Protein AF-A0A927HPA3-F1 (afdb_monomer)

pLDDT: mean 75.62, std 17.71, range [31.58, 93.69]

Sequence (95 aa):
MKMVALSPEHRNLNQGGQVLSRGEWLTILRVNRSKGEVSSVETPGYRFLGYSGTMKLTPDRITDYKAPTAEEASDAKKAAKRPPIVNYPGKGSGK

Structure (mmCIF, N/CA/C/O backbone):
data_AF-A0A927HPA3-F1
#
_entry.id   AF-A0A927HPA3-F1
#
loop_
_atom_site.group_PDB
_atom_site.id
_atom_site.type_symbol
_atom_site.label_atom_id
_atom_site.label_alt_id
_atom_site.label_comp_id
_atom_site.label_asym_id
_atom_site.label_entity_id
_atom_site.label_seq_id
_atom_site.pdbx_PDB_ins_code
_atom_site.Cartn_x
_atom_site.Cartn_y
_atom_site.Cartn_z
_atom_site.occupancy
_atom_site.B_iso_or_equiv
_atom_site.auth_seq_id
_atom_site.auth_comp_id
_atom_site.auth_asym_id
_atom_site.auth_atom_id
_atom_site.pdbx_PDB_model_num
ATOM 1 N N . MET A 1 1 ? -18.863 -5.176 -21.379 1.00 39.62 1 MET A N 1
ATOM 2 C CA . MET A 1 1 ? -17.808 -4.879 -20.382 1.00 39.62 1 MET A CA 1
ATOM 3 C C . MET A 1 1 ? -17.146 -6.180 -19.946 1.00 39.62 1 MET A C 1
ATOM 5 O O . MET A 1 1 ? -17.845 -7.026 -19.405 1.00 39.62 1 MET A O 1
ATOM 9 N N . LYS A 1 2 ? -15.839 -6.372 -20.179 1.00 31.58 2 LYS A N 1
ATOM 10 C CA . LYS A 1 2 ? -15.097 -7.494 -19.576 1.00 31.58 2 LYS A CA 1
ATOM 11 C C . LYS A 1 2 ? -14.895 -7.186 -18.090 1.00 31.58 2 LYS A C 1
ATOM 13 O O . LYS A 1 2 ? -14.166 -6.261 -17.751 1.00 31.58 2 LYS A O 1
ATOM 18 N N . MET A 1 3 ? -15.578 -7.931 -17.226 1.00 36.59 3 MET A N 1
ATOM 19 C CA . MET A 1 3 ? -15.212 -8.038 -15.816 1.00 36.59 3 MET A CA 1
ATOM 20 C C . MET A 1 3 ? -13.951 -8.901 -15.780 1.00 36.59 3 MET A C 1
ATOM 22 O O . MET A 1 3 ? -14.025 -10.113 -15.960 1.00 36.59 3 MET A O 1
ATOM 26 N N . VAL A 1 4 ? -12.786 -8.267 -15.657 1.00 41.25 4 VAL A N 1
ATOM 27 C CA . VAL A 1 4 ? -11.567 -8.986 -15.287 1.00 41.25 4 VAL A CA 1
ATOM 28 C C . VAL A 1 4 ? -11.730 -9.299 -13.807 1.00 41.25 4 VAL A C 1
ATOM 30 O O . VAL A 1 4 ? -11.650 -8.396 -12.976 1.00 41.25 4 VAL A O 1
ATOM 33 N N . ALA A 1 5 ? -12.057 -10.553 -13.495 1.00 41.75 5 ALA A N 1
ATOM 34 C CA . ALA A 1 5 ? -11.918 -11.056 -12.140 1.00 41.75 5 ALA A CA 1
ATOM 35 C C . ALA A 1 5 ? -10.435 -10.925 -11.788 1.00 41.75 5 ALA A C 1
ATOM 37 O O . ALA A 1 5 ? -9.578 -11.520 -12.441 1.00 41.75 5 ALA A O 1
ATOM 38 N N . LEU A 1 6 ? -10.138 -10.055 -10.832 1.00 51.91 6 LEU A N 1
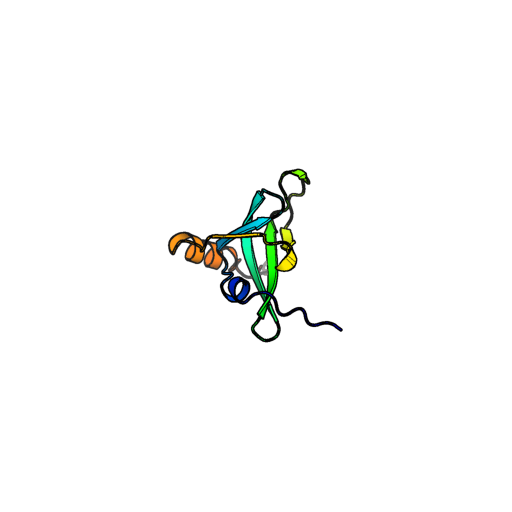ATOM 39 C CA . LEU A 1 6 ? -8.797 -9.923 -10.291 1.00 51.91 6 LEU A CA 1
ATOM 40 C C . LEU A 1 6 ? -8.419 -11.262 -9.657 1.00 51.91 6 LEU A C 1
ATOM 42 O O . LEU A 1 6 ? -9.265 -11.898 -9.025 1.00 51.91 6 LEU A O 1
ATOM 46 N N . SER A 1 7 ? -7.171 -11.693 -9.837 1.00 53.22 7 SER A N 1
ATOM 47 C CA . SER A 1 7 ? -6.661 -12.925 -9.237 1.00 53.22 7 SER A CA 1
ATOM 48 C C . SER A 1 7 ? -7.027 -13.008 -7.741 1.00 53.22 7 SER A C 1
ATOM 50 O O . SER A 1 7 ? -7.028 -11.979 -7.051 1.00 53.22 7 SER A O 1
ATOM 52 N N . PRO A 1 8 ? -7.367 -14.202 -7.213 1.00 58.06 8 PRO A N 1
ATOM 53 C CA . PRO A 1 8 ? -7.891 -14.375 -5.852 1.00 58.06 8 PRO A CA 1
ATOM 54 C C . PRO A 1 8 ? -6.963 -13.825 -4.756 1.00 58.06 8 PRO A C 1
ATOM 56 O O . PRO A 1 8 ? -7.435 -13.471 -3.674 1.00 58.06 8 PRO A O 1
ATOM 59 N N . GLU A 1 9 ? -5.672 -13.670 -5.048 1.00 59.00 9 GLU A N 1
ATOM 60 C CA . GLU A 1 9 ? -4.679 -12.995 -4.207 1.00 59.00 9 GLU A CA 1
ATOM 61 C C . GLU A 1 9 ? -5.015 -11.530 -3.855 1.00 59.00 9 GLU A C 1
ATOM 63 O O . GLU A 1 9 ? -4.678 -11.070 -2.762 1.00 59.00 9 GLU A O 1
ATOM 68 N N . HIS A 1 10 ? -5.774 -10.804 -4.684 1.00 65.12 10 HIS A N 1
ATOM 69 C CA . HIS A 1 10 ? -6.127 -9.402 -4.411 1.00 65.12 10 HIS A CA 1
ATOM 70 C C . HIS A 1 10 ? -7.294 -9.224 -3.426 1.00 65.12 10 HIS A C 1
ATOM 72 O O . HIS A 1 10 ? -7.553 -8.103 -2.975 1.00 65.12 10 HIS A O 1
ATOM 78 N N . ARG A 1 11 ? -7.996 -10.299 -3.036 1.00 66.19 11 ARG A N 1
ATOM 79 C CA . ARG A 1 11 ? -9.057 -10.221 -2.010 1.00 66.19 11 ARG A CA 1
ATOM 80 C C . ARG A 1 11 ? -8.514 -9.884 -0.621 1.00 66.19 11 ARG A C 1
ATOM 82 O O . ARG A 1 11 ? -9.242 -9.320 0.194 1.00 66.19 11 ARG A O 1
ATOM 89 N N . ASN A 1 12 ? -7.237 -10.168 -0.379 1.00 79.25 12 ASN A N 1
ATOM 90 C CA . ASN A 1 12 ? -6.612 -10.070 0.938 1.00 79.25 12 ASN A CA 1
ATOM 91 C C . ASN A 1 12 ? -5.980 -8.699 1.225 1.00 79.25 12 ASN A C 1
ATOM 93 O O . ASN A 1 12 ? -5.364 -8.521 2.275 1.00 79.25 12 ASN A O 1
ATOM 97 N N . LEU A 1 13 ? -6.142 -7.717 0.329 1.00 86.00 13 LEU A N 1
ATOM 98 C CA . LEU A 1 13 ? -5.623 -6.369 0.546 1.00 86.00 13 LEU A CA 1
ATOM 99 C C . LEU A 1 13 ? -6.337 -5.709 1.731 1.00 86.00 13 LEU A C 1
ATOM 101 O O . LEU A 1 13 ? -7.565 -5.542 1.748 1.00 86.00 13 LEU A O 1
ATOM 105 N N . ASN A 1 14 ? -5.535 -5.311 2.714 1.00 86.31 14 ASN A N 1
ATOM 106 C CA . ASN A 1 14 ? -5.982 -4.681 3.946 1.00 86.31 14 ASN A CA 1
ATOM 107 C C . ASN A 1 14 ? -5.267 -3.356 4.194 1.00 86.31 14 ASN A C 1
ATOM 109 O O . ASN A 1 14 ? -4.103 -3.173 3.842 1.00 86.31 14 ASN A O 1
ATOM 113 N N . GLN A 1 15 ? -5.993 -2.438 4.829 1.00 88.19 15 GLN A N 1
ATOM 114 C CA . GLN A 1 15 ? -5.474 -1.140 5.234 1.00 88.19 15 GLN A CA 1
ATOM 115 C C . GLN A 1 15 ? -4.263 -1.300 6.164 1.00 88.19 15 GLN A C 1
ATOM 117 O O . GLN A 1 15 ? -4.275 -2.164 7.039 1.00 88.19 15 GLN A O 1
ATOM 122 N N . GLY A 1 16 ? -3.237 -0.475 5.960 1.00 86.81 16 GLY A N 1
ATOM 123 C CA . GLY A 1 16 ? -1.950 -0.569 6.650 1.00 86.81 16 GLY A CA 1
ATOM 124 C C . GLY A 1 16 ? -0.954 -1.520 5.979 1.00 86.81 16 GLY A C 1
ATOM 125 O O . GLY A 1 16 ? 0.231 -1.424 6.260 1.00 86.81 16 GLY A O 1
ATOM 126 N N . GLY A 1 17 ? -1.398 -2.422 5.092 1.00 89.88 17 GLY A N 1
ATOM 127 C CA . GLY A 1 17 ? -0.482 -3.272 4.323 1.00 89.88 17 GLY A CA 1
ATOM 128 C C . GLY A 1 17 ? 0.279 -2.478 3.266 1.00 89.88 17 GLY A C 1
ATOM 129 O O . GLY A 1 17 ? -0.068 -1.333 2.980 1.00 89.88 17 GLY A O 1
ATOM 130 N N . GLN A 1 18 ? 1.280 -3.090 2.638 1.00 91.31 18 GLN A N 1
ATOM 131 C CA . GLN A 1 18 ? 2.049 -2.459 1.563 1.00 91.31 18 GLN A CA 1
ATOM 132 C C . GLN A 1 18 ? 1.852 -3.191 0.241 1.00 91.31 18 GLN A C 1
ATOM 134 O O . GLN A 1 18 ? 1.813 -4.417 0.202 1.00 91.31 18 GLN A O 1
ATOM 139 N N . VAL A 1 19 ? 1.752 -2.438 -0.849 1.00 92.44 19 VAL A N 1
ATOM 140 C CA . VAL A 1 19 ? 1.647 -2.961 -2.216 1.00 92.44 19 VAL A CA 1
ATOM 141 C C . VAL A 1 19 ? 2.852 -2.517 -3.022 1.00 92.44 19 VAL A C 1
ATOM 143 O O . VAL A 1 19 ? 3.272 -1.365 -2.920 1.00 92.44 19 VAL A O 1
ATOM 146 N N . LEU A 1 20 ? 3.407 -3.420 -3.822 1.00 92.62 20 LEU A N 1
ATOM 147 C CA . LEU A 1 20 ? 4.461 -3.084 -4.768 1.00 92.62 20 LEU A CA 1
ATOM 148 C C . LEU A 1 20 ? 3.827 -2.647 -6.085 1.00 92.62 20 LEU A C 1
ATOM 150 O O . LEU A 1 20 ? 3.018 -3.371 -6.667 1.00 92.62 20 LEU A O 1
ATOM 154 N N . SER A 1 21 ? 4.206 -1.465 -6.560 1.00 92.31 21 SER A N 1
ATOM 155 C CA . SER A 1 21 ? 3.825 -0.982 -7.883 1.00 92.31 21 SER A CA 1
ATOM 156 C C . SER A 1 21 ? 4.949 -0.156 -8.482 1.00 92.31 21 SER A C 1
ATOM 158 O O . SER A 1 21 ? 5.515 0.710 -7.820 1.00 92.31 21 SER A O 1
ATOM 160 N N . ARG A 1 22 ? 5.285 -0.422 -9.750 1.00 90.00 22 ARG A N 1
ATOM 161 C CA . ARG A 1 22 ? 6.375 0.261 -10.476 1.00 90.00 22 ARG A CA 1
ATOM 162 C C . ARG A 1 22 ? 7.715 0.280 -9.718 1.00 90.00 22 ARG A C 1
ATOM 164 O O . ARG A 1 22 ? 8.465 1.243 -9.815 1.00 90.00 22 ARG A O 1
ATOM 171 N N . GLY A 1 23 ? 8.008 -0.784 -8.969 1.00 91.44 23 GLY A N 1
ATOM 172 C CA . GLY A 1 23 ? 9.238 -0.904 -8.178 1.00 91.44 23 GLY A CA 1
ATOM 173 C C . GLY A 1 23 ? 9.228 -0.145 -6.845 1.00 91.44 23 GLY A C 1
ATOM 174 O O . GLY A 1 23 ? 10.242 -0.142 -6.156 1.00 91.44 23 GLY A O 1
ATOM 175 N N . GLU A 1 24 ? 8.104 0.463 -6.455 1.00 92.56 24 GLU A N 1
ATOM 176 C CA . GLU A 1 24 ? 7.963 1.197 -5.196 1.00 92.56 24 GLU A CA 1
ATOM 177 C C . GLU A 1 24 ? 6.946 0.522 -4.268 1.00 92.56 24 GLU A C 1
ATOM 179 O O . GLU A 1 24 ? 5.837 0.168 -4.680 1.00 92.56 24 GLU A O 1
ATOM 184 N N . TRP A 1 25 ? 7.334 0.341 -3.003 1.00 93.56 25 TRP A N 1
ATOM 185 C CA . TRP A 1 25 ? 6.449 -0.147 -1.950 1.00 93.56 25 TRP A CA 1
ATOM 186 C C . TRP A 1 25 ? 5.614 1.001 -1.398 1.00 93.56 25 TRP A C 1
ATOM 188 O O . TRP A 1 25 ? 6.147 1.953 -0.831 1.00 93.56 25 TRP A O 1
ATOM 198 N N . LEU A 1 26 ? 4.298 0.889 -1.541 1.00 92.75 26 LEU A N 1
ATOM 199 C CA . LEU A 1 26 ? 3.346 1.915 -1.150 1.00 92.75 26 LEU A CA 1
ATOM 200 C C . LEU A 1 26 ? 2.411 1.395 -0.061 1.00 92.75 26 LEU A C 1
ATOM 202 O O . LEU A 1 26 ? 1.786 0.345 -0.210 1.00 92.75 26 LEU A O 1
ATOM 206 N N . THR A 1 27 ? 2.273 2.150 1.025 1.00 91.81 27 THR A N 1
ATOM 207 C CA . THR A 1 27 ? 1.348 1.807 2.110 1.00 91.81 27 THR A CA 1
ATOM 208 C C . THR A 1 27 ? -0.101 2.046 1.685 1.00 91.81 27 THR A C 1
ATOM 210 O O . THR A 1 27 ? -0.454 3.114 1.180 1.00 91.81 27 THR A O 1
ATOM 213 N N . ILE A 1 28 ? -0.959 1.056 1.921 1.00 91.94 28 ILE A N 1
ATOM 214 C CA . ILE A 1 28 ? -2.400 1.126 1.695 1.00 91.94 28 ILE A CA 1
ATOM 215 C C . ILE A 1 28 ? -3.022 2.008 2.777 1.00 91.94 28 ILE A C 1
ATOM 217 O O . ILE A 1 28 ? -3.198 1.599 3.927 1.00 91.94 28 ILE A O 1
ATOM 221 N N . LEU A 1 29 ? -3.444 3.201 2.376 1.00 90.88 29 LEU A N 1
ATOM 222 C CA . LEU A 1 29 ? -4.163 4.143 3.228 1.00 90.88 29 LEU A CA 1
ATOM 223 C C . LEU A 1 29 ? -5.644 3.784 3.334 1.00 90.88 29 LEU A C 1
ATOM 225 O O . LEU A 1 29 ? -6.249 3.985 4.385 1.00 90.88 29 LEU A O 1
ATOM 229 N N . ARG A 1 30 ? -6.232 3.240 2.261 1.00 89.88 30 ARG A N 1
ATOM 230 C CA . ARG A 1 30 ? -7.633 2.798 2.210 1.00 89.88 30 ARG A CA 1
ATOM 231 C C . ARG A 1 30 ? -7.828 1.714 1.154 1.00 89.88 30 ARG A C 1
ATOM 233 O O . ARG A 1 30 ? -7.186 1.733 0.110 1.00 89.88 30 ARG A O 1
ATOM 240 N N . VAL A 1 31 ? -8.752 0.790 1.416 1.00 89.94 31 VAL A N 1
ATOM 241 C CA . VAL A 1 31 ? -9.181 -0.243 0.462 1.00 89.94 31 VAL A CA 1
ATOM 242 C C . VAL A 1 31 ? -10.617 0.047 0.051 1.00 89.94 31 VAL A C 1
ATOM 244 O O . VAL A 1 31 ? -11.515 0.059 0.893 1.00 89.94 31 VAL A O 1
ATOM 247 N N . ASN A 1 32 ? -10.843 0.279 -1.237 1.00 90.31 32 ASN A N 1
ATOM 248 C CA . ASN A 1 32 ? -12.172 0.473 -1.798 1.00 90.31 32 ASN A CA 1
ATOM 249 C C . ASN A 1 32 ? -12.655 -0.854 -2.388 1.00 90.31 32 ASN A C 1
ATOM 251 O O . ASN A 1 32 ? -11.976 -1.468 -3.213 1.00 90.31 32 ASN A O 1
ATOM 255 N N . ARG A 1 33 ? -13.827 -1.307 -1.938 1.00 87.88 33 ARG A N 1
ATOM 256 C CA . ARG A 1 33 ? -14.428 -2.578 -2.353 1.00 87.88 33 ARG A CA 1
ATOM 257 C C . ARG A 1 33 ? -15.751 -2.325 -3.066 1.00 87.88 33 ARG A C 1
ATOM 259 O O . ARG A 1 33 ? -16.526 -1.472 -2.645 1.00 87.88 33 ARG A O 1
ATOM 266 N N . SER A 1 34 ? -16.008 -3.069 -4.134 1.00 83.50 34 SER A N 1
ATOM 267 C CA . SER A 1 34 ? -17.272 -3.074 -4.871 1.00 83.50 34 SER A CA 1
ATOM 268 C C . SER A 1 34 ? -17.683 -4.519 -5.113 1.00 83.50 34 SER A C 1
ATOM 270 O O . SER A 1 34 ? -16.853 -5.334 -5.501 1.00 83.50 34 SER A O 1
ATOM 272 N N . LYS A 1 35 ? -18.949 -4.855 -4.838 1.00 83.69 35 LYS A N 1
ATOM 273 C CA . LYS A 1 35 ? -19.484 -6.226 -4.967 1.00 83.69 35 LYS A CA 1
ATOM 274 C C . LYS A 1 35 ? -18.662 -7.300 -4.222 1.00 83.69 35 LYS A C 1
ATOM 276 O O . LYS A 1 35 ? -18.589 -8.440 -4.656 1.00 83.69 35 LYS A O 1
ATOM 281 N N . GLY A 1 36 ? -18.045 -6.931 -3.096 1.00 78.75 36 GLY A N 1
ATOM 282 C CA . GLY A 1 36 ? -17.215 -7.839 -2.294 1.00 78.75 36 GLY A CA 1
ATOM 283 C C . GLY A 1 36 ? -15.774 -8.010 -2.790 1.00 78.75 36 GLY A C 1
ATOM 284 O O . GLY A 1 36 ? -14.996 -8.697 -2.134 1.00 78.75 36 GLY A O 1
ATOM 285 N N . GLU A 1 37 ? -15.385 -7.352 -3.884 1.00 82.44 37 GLU A N 1
ATOM 286 C CA . GLU A 1 37 ? -14.031 -7.404 -4.444 1.00 82.44 37 GLU A CA 1
ATOM 287 C C . GLU A 1 37 ? -13.323 -6.055 -4.327 1.00 82.44 37 GLU A C 1
ATOM 289 O O . GLU A 1 37 ? -13.960 -4.999 -4.303 1.00 82.44 37 GLU A O 1
ATOM 294 N N . VAL A 1 38 ? -11.992 -6.069 -4.236 1.00 87.12 38 VAL A N 1
ATOM 295 C CA . VAL A 1 38 ? -11.201 -4.834 -4.186 1.00 87.12 38 VAL A CA 1
ATOM 296 C C . VAL A 1 38 ? -11.229 -4.173 -5.560 1.00 87.12 38 VAL A C 1
ATOM 298 O O . VAL A 1 38 ? -10.730 -4.731 -6.529 1.00 87.12 38 VAL A O 1
ATOM 301 N N . SER A 1 39 ? -11.803 -2.973 -5.648 1.00 89.81 39 SER A N 1
ATOM 302 C CA . SER A 1 39 ? -11.843 -2.200 -6.894 1.00 89.81 39 SER A CA 1
ATOM 303 C C . SER A 1 39 ? -10.624 -1.291 -7.046 1.00 89.81 39 SER A C 1
ATOM 305 O O . SER A 1 39 ? -10.142 -1.072 -8.154 1.00 89.81 39 SER A O 1
ATOM 307 N N . SER A 1 40 ? -10.121 -0.748 -5.935 1.00 89.50 40 SER A N 1
ATOM 308 C CA . SER A 1 40 ? -8.903 0.067 -5.888 1.00 89.50 40 SER A CA 1
ATOM 309 C C . SER A 1 40 ? -8.387 0.199 -4.459 1.00 89.50 40 SER A C 1
ATOM 311 O O . SER A 1 40 ? -9.147 0.070 -3.495 1.00 89.50 40 SER A O 1
ATOM 313 N N . VAL A 1 41 ? -7.107 0.517 -4.319 1.00 92.31 41 VAL A N 1
ATOM 314 C CA . VAL A 1 41 ? -6.512 0.961 -3.056 1.00 92.31 41 VAL A CA 1
ATOM 315 C C . VAL A 1 41 ? -6.060 2.410 -3.181 1.00 92.31 41 VAL A C 1
ATOM 317 O O . VAL A 1 41 ? -5.679 2.853 -4.261 1.00 92.31 41 VAL A O 1
ATOM 320 N N . GLU A 1 42 ? -6.135 3.165 -2.092 1.00 93.69 42 GLU A N 1
ATOM 321 C CA . GLU A 1 42 ? -5.533 4.494 -2.018 1.00 93.69 42 GLU A CA 1
ATOM 322 C C . GLU A 1 42 ? -4.161 4.393 -1.372 1.00 93.69 42 GLU A C 1
ATOM 324 O O . GLU A 1 42 ? -4.017 3.831 -0.285 1.00 93.69 42 GLU A O 1
ATOM 329 N N . THR A 1 43 ? -3.170 4.956 -2.048 1.00 93.44 43 THR A N 1
ATOM 330 C CA . THR A 1 43 ? -1.771 4.998 -1.624 1.00 93.44 43 THR A CA 1
ATOM 331 C C . THR A 1 43 ? -1.245 6.427 -1.729 1.00 93.44 43 THR A C 1
ATOM 333 O O . THR A 1 43 ? -1.872 7.258 -2.392 1.00 93.44 43 THR A O 1
ATOM 336 N N . PRO A 1 44 ? -0.088 6.749 -1.133 1.00 92.50 44 PRO A N 1
ATOM 337 C CA . PRO A 1 44 ? 0.648 7.955 -1.494 1.00 92.50 44 PRO A CA 1
ATOM 338 C C . PRO A 1 44 ? 0.969 8.015 -2.997 1.00 92.50 44 PRO A C 1
ATOM 340 O O . PRO A 1 44 ? 0.978 6.992 -3.694 1.00 92.50 44 PRO A O 1
ATOM 343 N N . GLY A 1 45 ? 1.236 9.230 -3.480 1.00 89.81 45 GLY A N 1
ATOM 344 C CA . GLY A 1 45 ? 1.914 9.486 -4.747 1.00 89.81 45 GLY A CA 1
ATOM 345 C C . GLY A 1 45 ? 3.198 8.667 -4.873 1.00 89.81 45 GLY A C 1
ATOM 346 O O . GLY A 1 45 ? 3.892 8.464 -3.879 1.00 89.81 45 GLY A O 1
ATOM 347 N N . TYR A 1 46 ? 3.540 8.228 -6.088 1.00 89.69 46 TYR A N 1
ATOM 348 C CA . TYR A 1 46 ? 4.875 7.680 -6.320 1.00 89.69 46 TYR A CA 1
ATOM 349 C C . TYR A 1 46 ? 5.909 8.751 -6.013 1.00 89.69 46 TYR A C 1
ATOM 351 O O . TYR A 1 46 ? 5.755 9.904 -6.439 1.00 89.69 4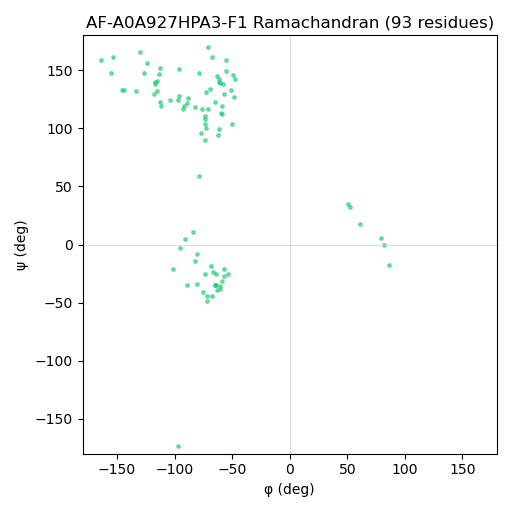6 TYR A O 1
ATOM 359 N N . ARG A 1 47 ? 7.003 8.365 -5.365 1.00 86.25 47 ARG A N 1
ATOM 360 C CA . ARG A 1 47 ? 8.060 9.308 -5.007 1.00 86.25 47 ARG A CA 1
ATOM 361 C C . ARG A 1 47 ? 8.679 9.968 -6.238 1.00 86.25 47 ARG A C 1
ATOM 363 O O . ARG A 1 47 ? 8.963 11.162 -6.206 1.00 86.25 47 ARG A O 1
ATOM 370 N N . PHE A 1 48 ? 8.796 9.230 -7.345 1.00 83.94 48 PHE A N 1
ATOM 371 C CA . PHE A 1 48 ? 9.332 9.753 -8.608 1.00 83.94 48 PHE A CA 1
ATOM 372 C C . PHE A 1 48 ? 8.433 10.800 -9.287 1.00 83.94 48 PHE A C 1
ATOM 374 O O . PHE A 1 48 ? 8.912 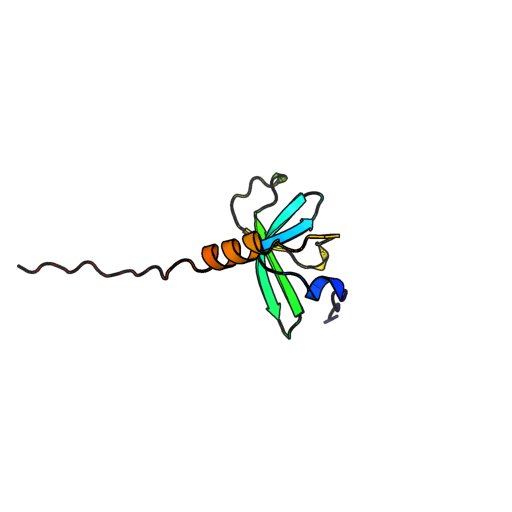11.539 -10.141 1.00 83.94 48 PHE A O 1
ATOM 381 N N . LEU A 1 49 ? 7.143 10.878 -8.934 1.00 86.50 49 LEU A N 1
ATOM 382 C CA . LEU A 1 49 ? 6.239 11.899 -9.474 1.00 86.50 49 LEU A CA 1
ATOM 383 C C . LEU A 1 49 ? 6.349 13.240 -8.737 1.00 86.50 49 LEU A C 1
ATOM 385 O O . LEU A 1 49 ? 5.799 14.225 -9.219 1.00 86.50 49 LEU A O 1
ATOM 389 N N . GLY A 1 50 ? 6.981 13.284 -7.557 1.00 85.88 50 GLY A N 1
ATOM 390 C CA . GLY A 1 50 ? 7.016 14.491 -6.722 1.00 85.88 50 GLY A CA 1
ATOM 391 C C . GLY A 1 50 ? 5.630 14.969 -6.259 1.00 85.88 50 GLY A C 1
ATOM 392 O O . GLY A 1 50 ? 5.471 16.121 -5.867 1.00 85.88 50 GLY A O 1
ATOM 393 N N . TYR A 1 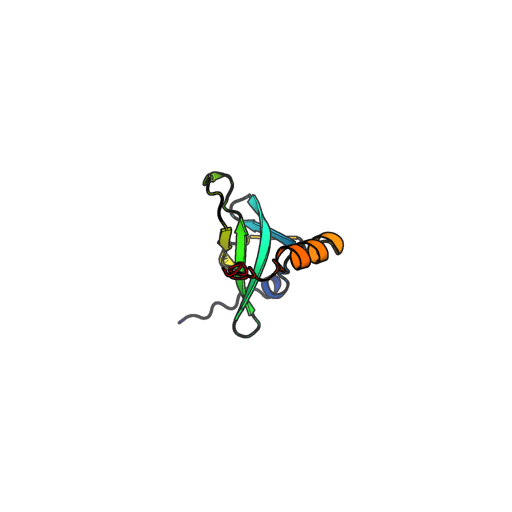51 ? 4.611 14.104 -6.324 1.00 83.81 51 TYR A N 1
ATOM 394 C CA . TYR A 1 51 ? 3.231 14.432 -5.975 1.00 83.81 51 TYR A CA 1
ATOM 395 C C . TYR A 1 51 ? 2.942 14.101 -4.505 1.00 83.81 51 TYR A C 1
ATOM 397 O O . TYR A 1 51 ? 2.942 12.933 -4.124 1.00 83.81 51 TYR A O 1
ATOM 405 N N . SER A 1 52 ? 2.630 15.116 -3.693 1.00 80.81 52 SER A N 1
ATOM 406 C CA . SER A 1 52 ? 2.365 14.968 -2.246 1.00 80.81 52 SER A CA 1
ATOM 407 C C . SER A 1 52 ? 0.929 14.554 -1.884 1.00 80.81 52 SER A C 1
ATOM 409 O O . SER A 1 52 ? 0.542 14.635 -0.719 1.00 80.81 52 SER A O 1
ATOM 411 N N . GLY A 1 53 ? 0.110 14.150 -2.858 1.00 88.62 53 GLY A N 1
ATOM 412 C CA . GLY A 1 53 ? -1.256 13.683 -2.612 1.00 88.62 53 GLY A CA 1
ATOM 413 C C . GLY A 1 53 ? -1.376 12.162 -2.544 1.00 88.62 53 GLY A C 1
ATOM 414 O O . GLY A 1 53 ? -0.390 11.425 -2.591 1.00 88.62 53 GLY A O 1
ATOM 415 N N . THR A 1 54 ? -2.616 11.684 -2.458 1.00 91.69 54 THR A N 1
ATOM 416 C CA . THR A 1 54 ? -2.939 10.259 -2.585 1.00 91.69 54 THR A CA 1
ATOM 417 C C . THR A 1 54 ? -3.358 9.931 -4.014 1.00 91.69 54 THR A C 1
ATOM 419 O O . THR A 1 54 ? -3.899 10.775 -4.730 1.00 91.69 54 THR A O 1
ATOM 422 N N . MET A 1 55 ? -3.120 8.697 -4.451 1.00 92.25 55 MET A N 1
ATOM 423 C CA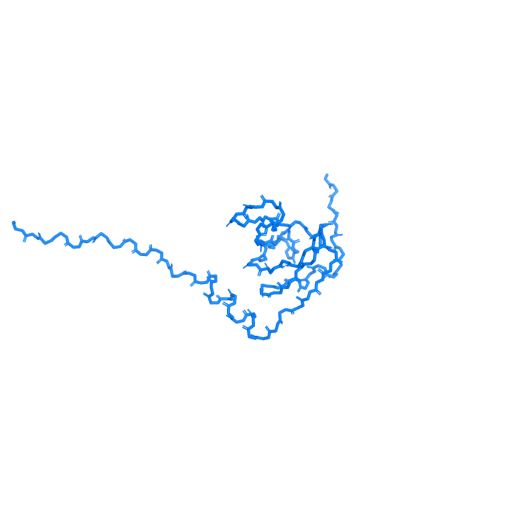 . MET A 1 55 ? -3.605 8.189 -5.731 1.00 92.25 55 MET A CA 1
ATOM 424 C C . MET A 1 55 ? -4.421 6.919 -5.537 1.00 92.25 55 MET A C 1
ATOM 426 O O . MET A 1 55 ? -4.221 6.171 -4.581 1.00 92.25 55 MET A O 1
ATOM 430 N N . LYS A 1 56 ? -5.304 6.646 -6.500 1.00 93.25 56 LYS A N 1
ATOM 431 C CA . LYS A 1 56 ? -5.989 5.359 -6.608 1.00 93.25 56 LYS A CA 1
ATOM 432 C C . LYS A 1 56 ? -5.162 4.412 -7.465 1.00 93.25 56 LYS A C 1
ATOM 434 O O . LYS A 1 56 ? -4.907 4.693 -8.635 1.00 93.25 56 LYS A O 1
ATOM 439 N N . LEU A 1 57 ? -4.792 3.281 -6.886 1.00 90.81 57 LEU A N 1
ATOM 440 C CA . LEU A 1 57 ? -4.116 2.193 -7.566 1.00 90.81 57 LEU A CA 1
ATOM 441 C C . LEU A 1 57 ? -5.111 1.058 -7.817 1.00 90.81 57 LEU A C 1
ATOM 443 O O . LEU A 1 57 ? -5.775 0.573 -6.897 1.00 90.81 57 LEU A O 1
ATOM 447 N N . THR A 1 58 ? -5.247 0.659 -9.078 1.00 91.44 58 THR A N 1
ATOM 448 C CA . THR A 1 58 ? -6.042 -0.509 -9.462 1.00 91.44 58 THR A CA 1
ATOM 449 C C . THR A 1 58 ? -5.247 -1.785 -9.198 1.00 91.44 58 THR A C 1
ATOM 451 O O . THR A 1 58 ? -4.027 -1.766 -9.366 1.00 91.44 58 THR A O 1
ATOM 454 N N . PRO A 1 59 ? -5.896 -2.905 -8.845 1.00 87.12 59 PRO A N 1
ATOM 455 C CA . PRO A 1 59 ? -5.160 -4.119 -8.495 1.00 87.12 59 PRO A CA 1
ATOM 456 C C . PRO A 1 59 ? -4.334 -4.715 -9.644 1.00 87.12 59 PRO A C 1
ATOM 458 O O . PRO A 1 59 ? -3.284 -5.278 -9.386 1.00 87.12 59 PRO A O 1
ATOM 461 N N . ASP A 1 60 ? -4.716 -4.455 -10.899 1.00 87.56 60 ASP A N 1
ATOM 462 C CA . ASP A 1 60 ? -3.924 -4.743 -12.114 1.00 87.56 60 ASP A CA 1
ATOM 463 C C . ASP A 1 60 ? -2.491 -4.164 -12.096 1.00 87.56 60 ASP A C 1
ATOM 465 O O . ASP A 1 60 ? -1.592 -4.681 -12.749 1.00 87.56 60 ASP A O 1
ATOM 469 N N . ARG A 1 61 ? -2.251 -3.096 -11.325 1.00 87.56 61 ARG A N 1
ATOM 470 C CA . ARG A 1 61 ? -0.931 -2.455 -11.206 1.00 87.56 61 ARG A CA 1
ATOM 471 C C . ARG A 1 61 ? -0.126 -2.940 -10.000 1.00 87.56 61 ARG A C 1
ATOM 473 O O . ARG A 1 61 ? 0.992 -2.474 -9.803 1.00 87.56 61 ARG A O 1
ATOM 480 N N . ILE A 1 62 ? -0.702 -3.812 -9.176 1.00 89.62 62 ILE A N 1
ATOM 481 C CA . ILE A 1 62 ? -0.06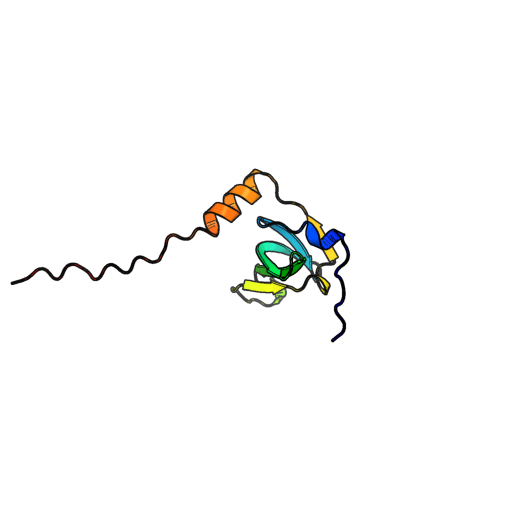8 -4.340 -7.971 1.00 89.62 62 ILE A CA 1
ATOM 482 C C . ILE A 1 62 ? 0.651 -5.627 -8.346 1.00 89.62 62 ILE A C 1
ATOM 484 O O . ILE A 1 62 ? 0.019 -6.584 -8.780 1.00 89.62 62 ILE A O 1
ATOM 488 N N . THR A 1 63 ? 1.964 -5.652 -8.150 1.00 90.12 63 THR A N 1
ATOM 489 C CA . THR A 1 63 ? 2.794 -6.816 -8.484 1.00 90.12 63 THR A CA 1
ATOM 490 C C . THR A 1 63 ? 3.151 -7.662 -7.269 1.00 90.12 63 THR A C 1
ATOM 492 O O . THR A 1 63 ? 3.519 -8.814 -7.437 1.00 90.12 63 THR A O 1
ATOM 495 N N . ASP A 1 64 ? 3.078 -7.097 -6.061 1.00 90.06 64 ASP A N 1
ATOM 496 C CA . ASP A 1 64 ? 3.359 -7.811 -4.811 1.00 90.06 64 ASP A CA 1
ATOM 497 C C . ASP A 1 64 ? 2.596 -7.178 -3.635 1.00 90.06 64 ASP A C 1
ATOM 499 O O . ASP A 1 64 ? 2.148 -6.025 -3.718 1.00 90.06 64 ASP A O 1
ATOM 503 N N . TYR A 1 65 ? 2.437 -7.922 -2.540 1.00 89.81 65 TYR A N 1
ATOM 504 C CA . TYR A 1 65 ? 1.694 -7.493 -1.359 1.00 89.81 65 TYR A CA 1
ATOM 505 C C . TYR A 1 65 ? 2.331 -7.994 -0.062 1.00 89.81 65 TYR A C 1
ATOM 507 O O . TYR A 1 65 ? 2.584 -9.182 0.119 1.00 89.81 65 TYR A O 1
ATOM 515 N N . LYS A 1 66 ? 2.471 -7.078 0.898 1.00 89.44 66 LYS A N 1
ATOM 516 C CA . LYS A 1 66 ? 2.836 -7.368 2.284 1.00 89.44 66 LYS A CA 1
ATOM 517 C C . LYS A 1 66 ? 1.664 -7.055 3.200 1.00 89.44 66 LYS A C 1
ATOM 519 O O . LYS A 1 66 ? 1.167 -5.924 3.239 1.00 89.44 66 LYS A O 1
ATOM 524 N N . ALA A 1 67 ? 1.233 -8.066 3.947 1.00 86.00 67 ALA A N 1
ATOM 525 C CA . ALA A 1 67 ? 0.208 -7.900 4.963 1.00 86.00 67 ALA A CA 1
ATOM 526 C C . ALA A 1 67 ? 0.679 -6.921 6.054 1.00 86.00 67 ALA A C 1
ATOM 528 O O . ALA A 1 67 ? 1.858 -6.946 6.410 1.00 86.00 67 ALA A O 1
ATOM 529 N N . PRO A 1 68 ? -0.217 -6.070 6.587 1.00 84.06 68 PRO A N 1
ATOM 530 C CA . PRO A 1 68 ? 0.121 -5.238 7.732 1.00 84.06 68 PRO A CA 1
ATOM 531 C C . PRO A 1 68 ? 0.430 -6.104 8.945 1.00 84.06 68 PRO A C 1
ATOM 533 O O . PRO A 1 68 ? -0.247 -7.110 9.189 1.00 84.06 68 PRO A O 1
ATOM 536 N N . THR A 1 69 ? 1.370 -5.657 9.768 1.00 79.31 69 THR A N 1
ATOM 537 C CA . THR A 1 69 ? 1.461 -6.143 11.145 1.00 79.31 69 THR A CA 1
ATOM 538 C C . THR A 1 69 ? 0.243 -5.678 11.960 1.00 79.31 69 THR A C 1
ATOM 540 O O . THR A 1 69 ? -0.482 -4.750 11.584 1.00 79.31 69 THR A O 1
ATOM 543 N N . ALA A 1 70 ? -0.021 -6.332 13.096 1.00 71.94 70 ALA A N 1
ATOM 544 C CA . ALA A 1 70 ? -1.168 -6.003 13.950 1.00 71.94 70 ALA A CA 1
ATOM 545 C C . ALA A 1 70 ? -1.144 -4.541 14.452 1.00 71.94 70 ALA A C 1
ATOM 547 O O . ALA A 1 70 ? -2.199 -3.917 14.623 1.00 71.94 70 ALA A O 1
ATOM 548 N N . GLU A 1 71 ? 0.055 -3.988 14.642 1.00 71.00 71 GLU A N 1
ATOM 549 C CA . GLU A 1 71 ? 0.280 -2.595 15.032 1.00 71.00 71 GLU A CA 1
ATOM 550 C C . GLU A 1 71 ? -0.027 -1.627 13.882 1.00 71.00 71 GLU A C 1
ATOM 552 O O . GLU A 1 71 ? -0.825 -0.704 14.061 1.00 71.00 71 GLU A O 1
ATOM 557 N N . GLU A 1 72 ? 0.487 -1.886 12.676 1.00 71.31 72 GLU A N 1
ATOM 558 C CA . GLU A 1 72 ? 0.246 -1.051 11.487 1.00 71.31 72 GLU A CA 1
ATOM 559 C C . GLU A 1 72 ? -1.234 -1.022 11.077 1.00 71.31 72 GLU A C 1
ATOM 561 O O . GLU A 1 72 ? -1.779 0.030 10.733 1.00 71.31 72 GLU A O 1
ATOM 566 N N . ALA A 1 73 ? -1.926 -2.163 11.166 1.00 66.38 73 ALA A N 1
ATOM 567 C CA . ALA A 1 73 ? -3.362 -2.236 10.899 1.00 66.38 73 ALA A CA 1
ATOM 568 C C . ALA A 1 73 ? -4.181 -1.404 11.903 1.00 66.38 73 ALA A C 1
ATOM 570 O O . ALA A 1 73 ? -5.219 -0.829 11.552 1.00 66.38 73 ALA A O 1
ATOM 571 N N . SER A 1 74 ? -3.735 -1.352 13.160 1.00 65.00 74 SER A N 1
ATOM 572 C CA . SER A 1 74 ? -4.402 -0.600 14.225 1.00 65.00 74 SER A CA 1
ATOM 573 C C . SER A 1 74 ? -4.159 0.902 14.096 1.00 65.00 74 SER A C 1
ATOM 575 O O . SER A 1 74 ? -5.100 1.683 14.261 1.00 65.00 74 SER A O 1
ATOM 577 N N . ASP A 1 75 ? -2.937 1.309 13.755 1.00 64.88 75 ASP A N 1
ATOM 578 C CA . ASP A 1 75 ? -2.584 2.714 13.551 1.00 64.88 75 ASP A CA 1
ATOM 579 C C . ASP A 1 75 ? -3.271 3.302 12.309 1.00 64.88 75 ASP A C 1
ATOM 581 O O . ASP A 1 75 ? -3.935 4.338 12.392 1.00 64.88 75 ASP A O 1
ATOM 585 N N . ALA A 1 76 ? -3.282 2.568 11.191 1.00 65.12 76 ALA A N 1
ATOM 586 C CA . ALA A 1 76 ? -3.963 3.006 9.972 1.00 65.12 76 ALA A CA 1
ATOM 587 C C . ALA A 1 76 ? -5.479 3.203 10.180 1.00 65.12 76 ALA A C 1
ATOM 589 O O . ALA A 1 76 ? -6.071 4.171 9.687 1.00 65.12 76 ALA A O 1
ATOM 590 N N . LYS A 1 77 ? -6.121 2.332 10.973 1.00 63.47 77 LYS A N 1
ATOM 591 C CA . LYS A 1 77 ? -7.534 2.491 11.360 1.00 63.47 77 LYS A CA 1
ATOM 592 C C . LYS A 1 77 ? -7.773 3.730 12.225 1.00 63.47 77 LYS A C 1
ATOM 594 O O . LYS A 1 77 ? -8.835 4.343 12.104 1.00 63.47 77 LYS A O 1
ATOM 599 N N . LYS A 1 78 ? -6.826 4.103 13.091 1.00 61.66 78 LYS A N 1
ATOM 600 C CA . LYS A 1 78 ? -6.904 5.329 13.902 1.00 61.66 78 LYS A CA 1
ATOM 601 C C . LYS A 1 78 ? -6.699 6.575 13.039 1.00 61.66 78 LYS A C 1
ATOM 603 O O . LYS A 1 78 ? -7.500 7.497 13.134 1.00 61.66 78 LYS A O 1
ATOM 608 N N . ALA A 1 79 ? -5.716 6.566 12.139 1.00 60.81 79 ALA A N 1
ATOM 609 C CA . ALA A 1 79 ? -5.423 7.683 11.241 1.00 60.81 79 ALA A CA 1
ATOM 610 C C . ALA A 1 79 ? -6.559 7.973 10.240 1.00 60.81 79 ALA A C 1
ATOM 612 O O . ALA A 1 79 ? -6.826 9.132 9.920 1.00 60.81 79 ALA A O 1
ATOM 613 N N . ALA A 1 80 ? -7.267 6.938 9.768 1.00 60.34 80 ALA A N 1
ATOM 614 C CA . ALA A 1 80 ? -8.437 7.104 8.900 1.00 60.34 80 ALA A CA 1
ATOM 615 C C . ALA A 1 80 ? -9.678 7.623 9.640 1.00 60.34 80 ALA A C 1
ATOM 617 O O . ALA A 1 80 ? -10.520 8.288 9.034 1.00 60.34 80 ALA A O 1
ATOM 618 N N . LYS A 1 81 ? -9.779 7.381 10.953 1.00 57.38 81 LYS A N 1
ATOM 619 C CA . LYS A 1 81 ? -10.756 8.031 11.833 1.00 57.38 81 LYS A CA 1
ATOM 620 C C . LYS A 1 81 ? -10.274 9.438 12.187 1.00 57.38 81 LYS A C 1
ATO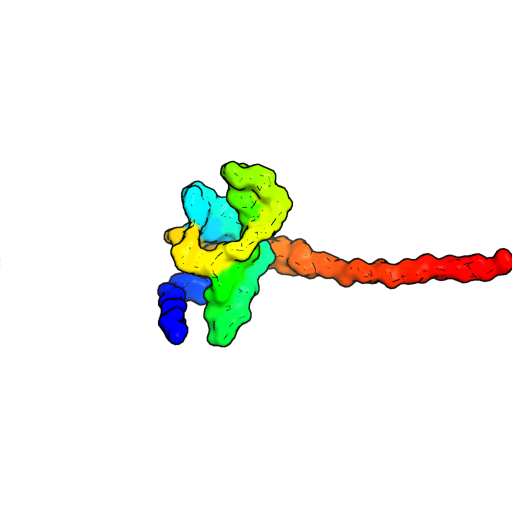M 622 O O . LYS A 1 81 ? -10.106 9.773 13.358 1.00 57.38 81 LYS A O 1
ATOM 627 N N . ARG A 1 82 ? -10.061 10.288 11.179 1.00 50.97 82 ARG A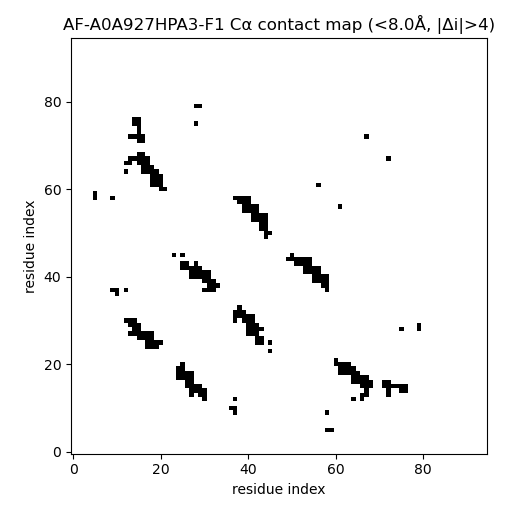 N 1
ATOM 628 C CA . ARG A 1 82 ? -10.001 11.727 11.450 1.00 50.97 82 ARG A CA 1
ATOM 629 C C . ARG A 1 82 ? -11.327 12.108 12.119 1.00 50.97 82 ARG A C 1
ATOM 631 O O . ARG A 1 82 ? -12.375 11.702 11.605 1.00 50.97 82 ARG A O 1
ATOM 638 N N . PRO A 1 83 ? -11.308 12.813 13.265 1.00 52.28 83 PRO A N 1
ATOM 639 C CA . PRO A 1 83 ? -12.540 13.284 13.878 1.00 52.28 83 PRO A CA 1
ATOM 640 C C . PRO A 1 83 ? -13.321 14.113 12.847 1.00 52.28 83 PRO A C 1
ATOM 642 O O . PRO A 1 83 ? -12.695 14.722 11.969 1.00 52.28 83 PRO A O 1
ATOM 645 N N . PRO A 1 84 ? -14.666 14.136 12.904 1.00 57.75 84 PRO A N 1
ATOM 646 C CA . PRO A 1 84 ? -15.421 15.071 12.083 1.00 57.75 84 PRO A CA 1
ATOM 647 C C . PRO A 1 84 ? -14.831 16.468 12.300 1.00 57.75 84 PRO A C 1
ATOM 649 O O . PRO A 1 84 ? -14.570 16.850 13.442 1.00 57.75 84 PRO A O 1
ATOM 652 N N . ILE A 1 85 ? -14.587 17.216 11.217 1.00 56.78 85 ILE A N 1
ATOM 653 C CA . ILE A 1 85 ? -14.341 18.656 11.325 1.00 56.78 85 ILE A CA 1
ATOM 654 C C . ILE A 1 85 ? -15.627 19.225 11.910 1.00 56.78 85 ILE A C 1
ATOM 656 O O . ILE A 1 85 ? -16.606 19.452 11.200 1.00 56.78 85 ILE A O 1
ATOM 660 N N . VAL A 1 86 ? -15.659 19.365 13.233 1.00 46.09 86 VAL A N 1
ATOM 661 C CA . VAL A 1 86 ? -16.735 20.071 13.894 1.00 46.09 86 VAL A CA 1
ATOM 662 C C . VAL A 1 86 ? -16.453 21.544 13.679 1.00 46.09 86 VAL A C 1
ATOM 664 O O . VAL A 1 86 ? -15.654 22.156 14.383 1.00 46.09 86 VAL A O 1
ATOM 667 N N . ASN A 1 87 ? -17.091 22.106 12.659 1.00 55.47 87 ASN A N 1
ATOM 668 C CA . ASN A 1 87 ? -17.259 23.542 12.579 1.00 55.47 87 ASN A CA 1
ATOM 669 C C . ASN A 1 87 ? -18.318 23.932 13.619 1.00 55.47 87 ASN A C 1
ATOM 671 O O . ASN A 1 87 ? -19.514 23.897 13.334 1.00 55.47 87 ASN A O 1
ATOM 675 N N . TYR A 1 88 ? -17.890 24.230 14.847 1.00 54.03 88 TYR A N 1
ATOM 676 C CA . TYR A 1 88 ? -18.741 24.965 15.775 1.00 54.03 88 TYR A CA 1
ATOM 677 C C . TYR A 1 88 ? -18.718 26.435 15.338 1.00 54.03 88 TYR A C 1
ATOM 679 O O . TYR A 1 88 ? -17.649 27.046 15.413 1.00 54.03 88 TYR A O 1
ATOM 687 N N . PRO A 1 89 ? -19.845 27.042 14.915 1.00 59.69 89 PRO A N 1
ATOM 688 C CA . PRO A 1 89 ? -19.911 28.491 14.842 1.00 59.69 89 PRO A CA 1
ATOM 689 C C . PRO A 1 89 ? -19.632 29.023 16.247 1.00 59.69 89 PRO A C 1
ATOM 691 O O . PRO A 1 89 ? -20.326 28.674 17.207 1.00 59.69 89 PRO A O 1
ATOM 694 N N . GLY A 1 90 ? -18.557 29.804 16.370 1.00 50.09 90 GLY A N 1
ATOM 695 C CA . GLY A 1 90 ? -18.172 30.444 17.617 1.00 50.09 90 GLY A CA 1
ATOM 696 C C . GLY A 1 90 ? -19.387 31.136 18.212 1.00 50.09 90 GLY A C 1
ATOM 697 O O . GLY A 1 90 ? -20.083 31.883 17.525 1.00 50.09 90 GLY A O 1
ATOM 698 N N . LYS A 1 91 ? -19.672 30.830 19.478 1.00 51.53 91 LYS A N 1
ATOM 699 C CA . LYS A 1 91 ? -20.702 31.493 20.267 1.00 51.53 91 LYS A CA 1
ATOM 700 C C . LYS A 1 91 ? -20.486 33.000 20.139 1.00 51.53 91 LYS A C 1
ATOM 702 O O . LYS A 1 91 ? -19.554 33.537 20.727 1.00 51.53 91 LYS A O 1
ATOM 707 N N . GLY A 1 92 ? -21.321 33.653 19.332 1.00 50.84 92 GLY A N 1
ATOM 708 C CA . GLY A 1 92 ? -21.407 35.101 19.275 1.00 50.84 92 GLY A CA 1
ATOM 709 C C . GLY A 1 92 ? -21.838 35.570 20.652 1.00 50.84 92 GLY A C 1
ATOM 710 O O . GLY A 1 92 ? -23.002 35.435 21.027 1.00 50.84 92 GLY A O 1
ATOM 711 N N . SER A 1 93 ? -20.873 36.019 21.443 1.00 50.34 93 SER A N 1
ATOM 712 C CA . SER A 1 93 ? -21.116 36.725 22.687 1.00 50.34 93 SER A CA 1
ATOM 713 C C . SER A 1 93 ? -21.935 37.962 22.346 1.00 50.34 93 SER A C 1
ATOM 715 O O . SER A 1 93 ? -21.463 38.846 21.637 1.00 50.34 93 SER A O 1
ATOM 717 N N . GLY A 1 94 ? -23.185 37.988 22.798 1.00 46.72 94 GLY A N 1
ATOM 718 C CA . GLY A 1 94 ? -24.014 39.176 22.714 1.00 46.72 94 GLY A CA 1
ATOM 719 C C . GLY A 1 94 ? -23.498 40.263 23.650 1.00 46.72 94 GLY A C 1
ATOM 720 O O . GLY A 1 94 ? -23.209 39.984 24.813 1.00 46.72 94 GLY A O 1
ATOM 721 N N . LYS A 1 95 ? -23.411 41.486 23.139 1.00 37.50 95 LYS A N 1
ATOM 722 C CA . LYS A 1 95 ? -24.060 42.698 23.657 1.00 37.50 95 LYS A CA 1
ATOM 723 C C . LYS A 1 95 ? -23.683 43.882 22.783 1.00 37.50 95 LYS A C 1
ATOM 725 O O . LYS A 1 95 ? -22.501 43.951 22.388 1.00 37.50 95 LYS A O 1
#

Nearest PDB structures (foldseek):
  1y96-assembly1_A  TM=4.675E-01  e=5.568E-01  Homo sapiens
  1f6m-assembly1_A  TM=6.600E-01  e=1.114E+00  Escherichia coli
  3by7-assembly1_C  TM=3.588E-01  e=1.264E+00  uncultured marine organism
  3by7-assembly1_A  TM=3.526E-01  e=1.965E+00  uncultured marine organism
  3by7-assembly1_D  TM=3.436E-01  e=2.092E+00  uncultured marine organism

Secondary structure (DSSP, 8-state):
-------GGGGG--TT-EEEETTEEEE-SEEEEETTEEEEEEEEPPGGGT--SEEEE-GGG--EEEPPPHHHHHHHHHHH-PPP---PPP-----

Radius of gyration: 17.76 Å; Cα contacts (8 Å, |Δi|>4): 139; chains: 1; bounding box: 33×57×44 Å

Organism: Klebsiella pneumoniae (NCBI:txid573)

Solvent-accessible surface area (backbone atoms only — not comparable to full-atom values): 5927 Å² total; per-residue (Å²): 132,88,80,76,79,70,62,79,78,55,67,72,70,49,47,33,9,36,34,29,39,96,94,41,81,36,51,26,70,37,68,42,68,53,98,91,37,63,61,31,33,32,24,62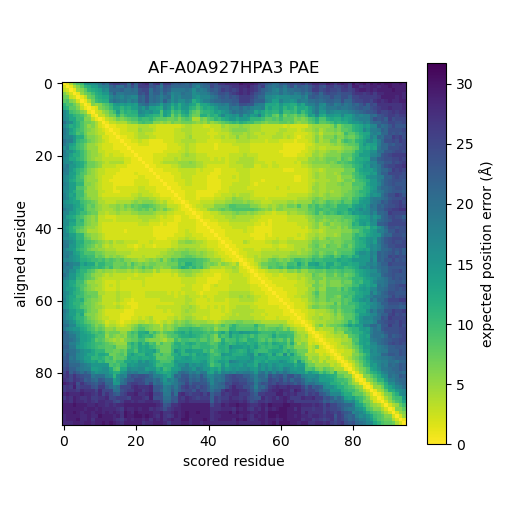,38,57,78,92,71,73,45,92,50,74,39,79,44,46,63,92,59,49,79,46,78,42,80,42,53,78,65,42,34,51,50,41,56,51,66,68,57,61,72,78,86,75,81,68,79,74,82,77,79,85,130

Mean predicted aligned error: 11.1 Å

Foldseek 3Di:
DDPPPQPPVQLQDAALKWFDFPNDTWGFLDFDDDPSGTQWTWTADDVVVVDGDIDTHGVVRTPDIGDHDPVSRVVSVVVVPPDPPPPDPPPPDDD